Protein AF-A0A6G3WWF1-F1 (afdb_monomer)

pLDDT: mean 97.97, std 1.8, range [83.44, 98.94]

Secondary structure (DSSP, 8-state):
--EEEETTEEEE--EEEEETTEEEEEE-HHHHTT-SEEESSTTPPEEEEEEEEE-SSS-EEEEEE-SS----SEEE-S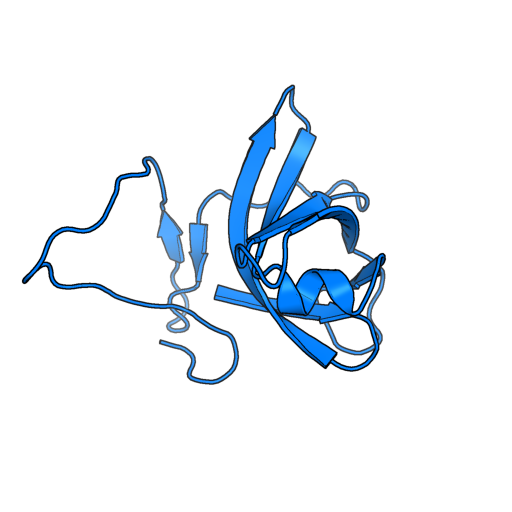SS-EEE--------TT-------TTT--

Organism: NCBI:txid2706086

Sequence (106 aa):
GGAIYGGGSRCSAAFNVTKGGARYFVTAGHCTNLSANWSASSGGSVVGVREGTSFPTNDYGIVRYTDGSSPAGTVDLYNGSTQDISSAANAVVGQAIKKSGSTTKV

Solvent-accessible surface area (backbone atoms only — not comparable to full-atom values): 6128 Å² total; per-residue (Å²): 17,53,48,33,24,33,68,93,42,81,50,41,38,57,44,51,46,75,59,96,91,44,47,31,36,34,31,43,5,71,57,43,70,55,30,56,52,30,10,71,41,87,93,46,68,64,39,26,39,53,78,46,64,36,61,82,94,47,66,37,18,35,29,35,53,70,64,80,70,81,79,68,50,46,33,50,47,71,74,92,52,66,44,81,61,89,79,86,80,85,88,59,93,90,62,87,82,87,71,43,32,62,84,83,52,63

InterPro domains:
  IPR001316 Peptidase S1A, streptogrisin [PR00861] (24-38)
  IPR001316 Peptidase S1A, streptogrisin [PR00861] (85-105)
  IPR009003 Peptidase S1, PA clan [SSF50494] (5-104)

Mean predicted aligned error: 2.1 Å

Radius of gyration: 13.72 Å; Cα contacts (8 Å, |Δi|>4): 225; chains: 1; bounding box: 40×31×32 Å

Foldseek 3Di:
DAWKDFLNDIWFFAWWDDDPRWIKTKGWQVVLVNHQFIDRDRVDDTQWGWPDHDPDVGTMTMTTGDPPDDDAGWDQQLPPDTHHDDDDDDDDPPDDDDDAIDPVND

Structure (mmCIF, N/CA/C/O backbone):
data_AF-A0A6G3WWF1-F1
#
_entry.id   AF-A0A6G3WWF1-F1
#
loop_
_atom_site.group_PDB
_atom_site.id
_atom_site.type_symbol
_atom_site.label_atom_id
_atom_site.label_alt_id
_atom_site.label_comp_id
_atom_site.label_asym_id
_atom_site.label_entity_id
_atom_site.label_seq_id
_atom_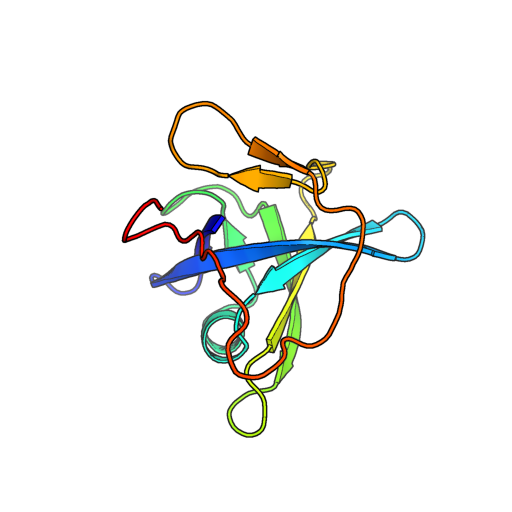site.pdbx_PDB_ins_code
_atom_site.Cartn_x
_atom_site.Cartn_y
_atom_site.Cartn_z
_atom_site.occupancy
_atom_site.B_iso_or_equiv
_atom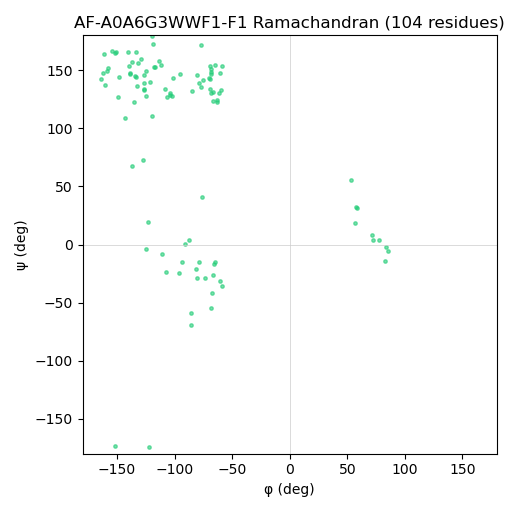_site.auth_seq_id
_atom_site.auth_comp_id
_atom_site.auth_asym_id
_atom_site.auth_atom_id
_atom_site.pdbx_PDB_model_num
ATOM 1 N N . GLY A 1 1 ? -1.718 4.614 4.006 1.00 92.75 1 GLY A N 1
ATOM 2 C CA . GLY A 1 1 ? -1.827 6.076 4.167 1.00 92.75 1 GLY A CA 1
ATOM 3 C C . GLY A 1 1 ? -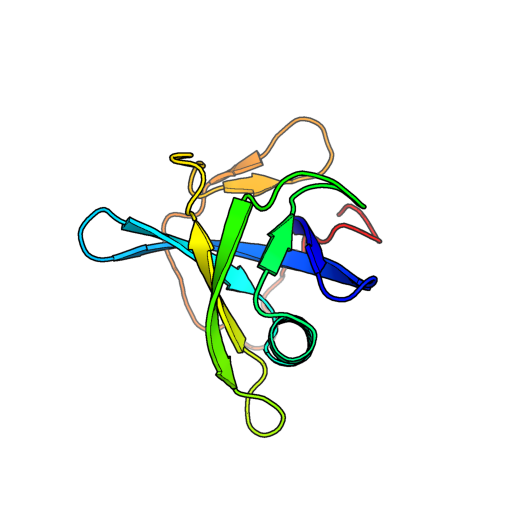0.609 6.855 3.701 1.00 92.75 1 GLY A C 1
ATOM 4 O O . GLY A 1 1 ? -0.783 7.897 3.076 1.00 92.75 1 GLY A O 1
ATOM 5 N N . GLY A 1 2 ? 0.606 6.376 3.999 1.00 97.88 2 GLY A N 1
ATOM 6 C CA . GLY A 1 2 ? 1.856 7.090 3.718 1.00 97.88 2 GLY A CA 1
ATOM 7 C C . GLY A 1 2 ? 2.095 7.427 2.242 1.00 97.88 2 GLY A C 1
ATOM 8 O O . GLY A 1 2 ? 1.587 6.751 1.344 1.00 97.88 2 GLY A O 1
ATOM 9 N N . ALA A 1 3 ? 2.873 8.487 2.009 1.00 98.50 3 ALA A N 1
ATOM 10 C CA . ALA A 1 3 ? 3.223 8.954 0.672 1.00 98.50 3 ALA A CA 1
ATOM 11 C C . ALA A 1 3 ? 4.165 7.975 -0.040 1.00 98.50 3 ALA A C 1
ATOM 13 O O . ALA A 1 3 ? 5.083 7.426 0.564 1.00 98.50 3 ALA A O 1
ATOM 14 N N . ILE A 1 4 ? 3.950 7.819 -1.342 1.00 98.81 4 ILE A N 1
ATOM 15 C CA . ILE A 1 4 ? 4.845 7.118 -2.262 1.00 98.81 4 ILE A CA 1
ATOM 16 C C . ILE A 1 4 ? 5.021 7.986 -3.509 1.00 98.81 4 ILE A C 1
ATOM 18 O O . ILE A 1 4 ? 4.085 8.672 -3.926 1.00 98.81 4 ILE A O 1
ATOM 22 N N . TYR A 1 5 ? 6.210 7.976 -4.096 1.00 98.81 5 TYR A N 1
ATOM 23 C CA . TYR A 1 5 ? 6.573 8.841 -5.214 1.00 98.81 5 TYR A CA 1
ATOM 24 C C . TYR A 1 5 ? 7.108 8.013 -6.376 1.00 98.81 5 TYR A C 1
ATOM 26 O O . TYR A 1 5 ? 7.962 7.153 -6.175 1.00 98.81 5 TYR A O 1
ATOM 34 N N . GLY A 1 6 ? 6.624 8.289 -7.584 1.00 98.44 6 GLY A N 1
ATOM 35 C CA . GLY A 1 6 ? 7.014 7.591 -8.808 1.00 98.44 6 GLY A CA 1
ATOM 36 C C . GLY A 1 6 ? 6.590 8.393 -10.036 1.00 98.44 6 GLY A C 1
ATOM 37 O O . GLY A 1 6 ? 5.550 9.049 -10.020 1.00 98.44 6 GLY A O 1
ATOM 38 N N . GLY A 1 7 ? 7.414 8.402 -11.089 1.00 96.44 7 GLY A N 1
ATOM 39 C CA . GLY A 1 7 ? 7.105 9.137 -12.328 1.00 96.44 7 GLY A CA 1
ATOM 40 C C . GLY A 1 7 ? 6.886 10.643 -12.116 1.00 96.44 7 GLY A C 1
ATOM 41 O O . GLY A 1 7 ? 6.040 11.242 -12.770 1.00 96.44 7 GLY A O 1
ATOM 42 N N . GLY A 1 8 ? 7.574 11.242 -11.135 1.00 96.06 8 GLY A N 1
ATOM 43 C CA . GLY A 1 8 ? 7.402 12.653 -10.762 1.00 96.06 8 GLY A CA 1
ATOM 44 C C . GLY A 1 8 ? 6.094 12.979 -10.025 1.00 96.06 8 GLY A C 1
ATOM 45 O O . GLY A 1 8 ? 5.844 14.141 -9.724 1.00 96.06 8 GLY A O 1
ATOM 46 N N . SER A 1 9 ? 5.270 11.976 -9.709 1.00 97.88 9 SER A N 1
ATOM 47 C CA . SER A 1 9 ? 3.972 12.140 -9.049 1.00 97.88 9 SER A CA 1
ATOM 48 C C . SER A 1 9 ? 3.974 11.570 -7.633 1.00 97.88 9 SER A C 1
ATOM 50 O O . SER A 1 9 ? 4.736 10.656 -7.312 1.00 97.88 9 SER A O 1
ATOM 52 N N . ARG A 1 10 ? 3.086 12.098 -6.784 1.00 98.56 10 ARG A N 1
ATOM 53 C CA . ARG A 1 10 ? 2.836 11.594 -5.430 1.00 98.56 10 ARG A CA 1
ATOM 54 C C . ARG A 1 10 ? 1.527 10.815 -5.390 1.00 98.56 10 ARG A C 1
ATOM 56 O O . ARG A 1 10 ? 0.479 11.346 -5.740 1.00 98.56 10 ARG A O 1
ATOM 63 N N . CYS A 1 11 ? 1.594 9.604 -4.860 1.00 98.69 11 CYS A N 1
ATOM 64 C CA . CYS A 1 11 ? 0.455 8.767 -4.510 1.00 98.69 11 CYS A CA 1
ATOM 65 C C . CYS A 1 11 ? 0.502 8.402 -3.019 1.00 98.69 11 CYS A C 1
ATOM 67 O O . CYS A 1 11 ? 1.322 8.921 -2.257 1.00 98.69 11 CYS A O 1
ATOM 69 N N . SER A 1 12 ? -0.409 7.536 -2.573 1.00 98.81 12 SER A N 1
ATOM 70 C CA . SER A 1 12 ? -0.372 6.968 -1.221 1.00 98.81 12 SER A CA 1
ATOM 71 C C . SER A 1 12 ? -0.421 5.443 -1.283 1.00 98.81 12 SER A C 1
ATOM 73 O O . SER A 1 12 ? -1.175 4.878 -2.077 1.00 98.81 12 SER A O 1
ATOM 75 N N . ALA A 1 13 ? 0.362 4.767 -0.447 1.00 98.69 13 ALA A N 1
ATOM 76 C CA . ALA A 1 13 ? 0.210 3.329 -0.239 1.00 98.69 13 ALA A CA 1
ATOM 77 C C . ALA A 1 13 ? -1.098 3.056 0.522 1.00 98.69 13 ALA A C 1
ATOM 79 O O . ALA A 1 13 ? -1.460 3.832 1.411 1.00 98.69 13 ALA A O 1
ATOM 80 N N . ALA A 1 14 ? -1.799 1.968 0.203 1.00 98.75 14 ALA A N 1
ATOM 81 C CA . ALA A 1 14 ? -2.991 1.549 0.937 1.00 98.75 14 ALA A CA 1
ATOM 82 C C . ALA A 1 14 ? -2.594 0.694 2.149 1.00 98.75 14 ALA A C 1
ATOM 84 O O . ALA A 1 14 ? -2.660 1.185 3.277 1.00 98.75 14 ALA A O 1
ATOM 85 N N . PHE A 1 15 ? -2.097 -0.522 1.902 1.00 98.88 15 PHE A N 1
ATOM 86 C CA . PHE A 1 15 ? -1.710 -1.489 2.933 1.00 98.88 15 PHE A CA 1
ATOM 87 C C . PHE A 1 15 ? -0.407 -2.198 2.575 1.00 98.88 15 PHE A C 1
ATOM 89 O O . PHE A 1 15 ? -0.156 -2.480 1.400 1.00 98.88 15 PHE A O 1
ATOM 96 N N . ASN A 1 16 ? 0.374 -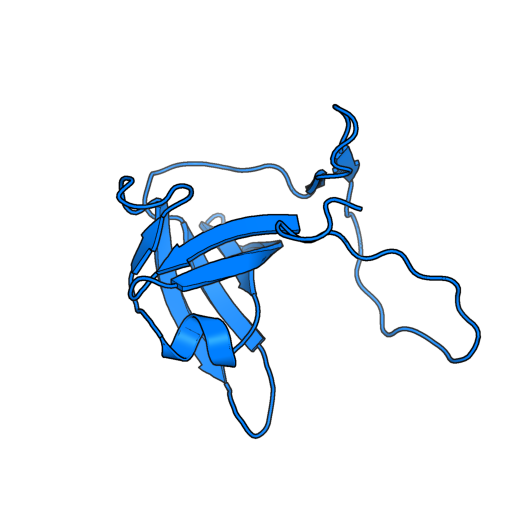2.543 3.599 1.00 98.75 16 ASN A N 1
ATOM 97 C CA . ASN A 1 16 ? 1.448 -3.521 3.469 1.00 98.75 16 ASN A CA 1
ATOM 98 C C . ASN A 1 16 ? 0.854 -4.931 3.441 1.00 98.75 16 ASN A C 1
ATOM 100 O O . ASN A 1 16 ? -0.019 -5.258 4.241 1.00 98.75 16 ASN A O 1
ATOM 104 N N . VAL A 1 17 ? 1.339 -5.768 2.529 1.00 98.75 17 VAL A N 1
ATOM 105 C CA . VAL A 1 17 ? 0.912 -7.162 2.361 1.00 98.75 17 VAL A CA 1
ATOM 106 C C . VAL A 1 17 ? 2.137 -8.070 2.235 1.00 98.75 17 VAL A C 1
ATOM 108 O O . VAL A 1 17 ? 3.267 -7.606 2.068 1.00 98.75 17 VAL A O 1
ATOM 111 N N . THR A 1 18 ? 1.944 -9.379 2.365 1.00 98.19 18 THR A N 1
ATOM 112 C CA . THR A 1 18 ? 3.040 -10.354 2.320 1.00 98.19 18 THR A CA 1
ATOM 113 C C . THR A 1 18 ? 2.653 -11.590 1.524 1.00 98.19 18 THR A C 1
ATOM 115 O O . THR A 1 18 ? 1.493 -12.003 1.526 1.00 98.19 18 THR A O 1
ATOM 118 N N . LYS A 1 19 ? 3.634 -12.185 0.845 1.00 97.12 19 LYS A N 1
ATOM 119 C CA . LYS A 1 19 ? 3.511 -13.473 0.157 1.00 97.12 19 LYS A CA 1
ATOM 120 C C . LYS A 1 19 ? 4.864 -14.175 0.185 1.00 97.12 19 LYS A C 1
ATOM 122 O O . LYS A 1 19 ? 5.862 -13.594 -0.225 1.00 97.12 19 LYS A O 1
ATOM 127 N N . GLY A 1 20 ? 4.902 -15.420 0.663 1.00 95.88 20 GLY A N 1
ATOM 128 C CA . GLY A 1 20 ? 6.132 -16.226 0.668 1.00 95.88 20 GLY A CA 1
ATOM 129 C C . GLY A 1 20 ? 7.307 -15.580 1.417 1.00 95.88 20 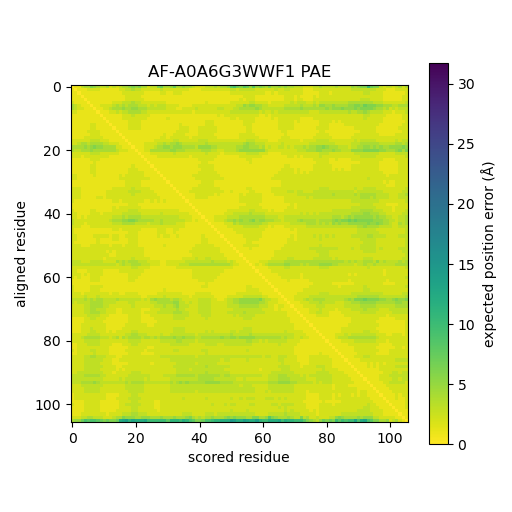GLY A C 1
ATOM 130 O O . GLY A 1 20 ? 8.447 -15.732 1.001 1.00 95.88 20 GLY A O 1
ATOM 131 N N . GLY A 1 21 ? 7.031 -14.804 2.472 1.00 94.81 21 GLY A N 1
ATOM 132 C CA . GLY A 1 21 ? 8.045 -14.076 3.247 1.00 94.81 21 GLY A CA 1
ATOM 133 C C . GLY A 1 21 ? 8.479 -12.728 2.654 1.00 94.81 21 GLY A C 1
ATOM 134 O O . GLY A 1 21 ? 9.054 -11.917 3.376 1.00 94.81 21 GLY A O 1
ATOM 135 N N . ALA A 1 22 ? 8.160 -12.444 1.388 1.00 97.88 22 ALA A N 1
ATOM 136 C CA . ALA A 1 22 ? 8.422 -11.149 0.768 1.00 97.88 22 ALA A CA 1
ATOM 137 C C . ALA A 1 22 ? 7.354 -10.110 1.148 1.00 97.88 22 ALA A C 1
ATOM 139 O O . ALA A 1 22 ? 6.172 -10.433 1.303 1.00 97.88 22 ALA A O 1
ATOM 140 N N . ARG A 1 23 ? 7.775 -8.847 1.276 1.00 98.56 23 ARG A N 1
ATOM 141 C CA . ARG A 1 23 ? 6.914 -7.710 1.622 1.00 98.56 23 ARG A CA 1
ATOM 142 C C . ARG A 1 23 ? 6.552 -6.896 0.389 1.00 98.56 23 ARG A C 1
ATOM 144 O O . ARG A 1 23 ? 7.376 -6.655 -0.492 1.00 98.56 23 ARG A O 1
ATOM 151 N N . TYR A 1 24 ? 5.321 -6.412 0.385 1.00 98.88 24 TYR A N 1
ATOM 152 C CA . TYR A 1 24 ? 4.751 -5.602 -0.679 1.00 98.88 24 TYR A CA 1
ATOM 153 C C . TYR A 1 24 ? 3.897 -4.498 -0.076 1.00 98.88 24 TYR A C 1
ATOM 155 O O . TYR A 1 24 ? 3.471 -4.594 1.075 1.00 98.88 24 TYR A O 1
ATOM 163 N N . PHE A 1 25 ? 3.551 -3.514 -0.890 1.00 98.88 25 PHE A N 1
ATOM 164 C CA . PHE A 1 25 ? 2.402 -2.665 -0.629 1.00 98.88 25 PHE A CA 1
ATOM 165 C C . PHE A 1 25 ? 1.469 -2.648 -1.834 1.00 98.88 25 PHE A C 1
ATOM 167 O O . PHE A 1 25 ? 1.901 -2.707 -2.988 1.00 98.88 25 PHE A O 1
ATOM 174 N N . VAL A 1 26 ? 0.172 -2.561 -1.556 1.00 98.88 26 VAL A N 1
ATOM 175 C CA . VAL A 1 26 ? -0.850 -2.312 -2.576 1.00 98.88 26 VAL A CA 1
ATOM 176 C C . VAL A 1 26 ? -1.178 -0.826 -2.635 1.00 98.88 26 VAL A C 1
ATOM 178 O O . VAL A 1 26 ? -1.123 -0.107 -1.633 1.00 98.88 26 VAL A O 1
ATOM 181 N N . THR A 1 27 ? -1.502 -0.345 -3.826 1.00 98.88 27 THR A N 1
ATOM 182 C CA . THR A 1 27 ? -1.911 1.039 -4.091 1.00 98.88 27 THR A CA 1
ATOM 183 C C . THR A 1 27 ? -2.835 1.065 -5.314 1.00 98.88 27 THR A C 1
ATOM 185 O O . THR A 1 27 ? -3.226 0.012 -5.814 1.00 98.88 27 THR A O 1
ATOM 188 N N . ALA A 1 28 ? -3.209 2.250 -5.787 1.00 98.81 28 ALA A N 1
ATOM 189 C CA . ALA A 1 28 ? -4.050 2.413 -6.962 1.00 98.81 28 ALA A CA 1
ATOM 190 C C . ALA A 1 28 ? -3.328 1.989 -8.260 1.00 98.81 28 ALA A C 1
ATOM 192 O O . ALA A 1 28 ? -2.110 2.152 -8.424 1.00 98.81 28 ALA A O 1
ATOM 193 N N . GLY A 1 29 ? -4.092 1.457 -9.209 1.00 98.81 29 GLY A N 1
ATOM 194 C CA . GLY A 1 29 ? -3.618 1.054 -10.533 1.00 98.81 29 GLY A CA 1
ATOM 195 C C . GLY A 1 29 ? -3.206 2.261 -11.371 1.00 98.81 29 GLY A C 1
ATOM 196 O O . GLY A 1 29 ? -2.129 2.269 -11.968 1.00 98.81 29 GLY A O 1
ATOM 197 N N . HIS A 1 30 ? -3.988 3.344 -11.331 1.00 98.62 30 HIS A N 1
ATOM 198 C CA . HIS A 1 30 ? -3.628 4.580 -12.033 1.00 98.62 30 HIS A CA 1
ATOM 199 C C . HIS A 1 30 ? -2.293 5.161 -11.540 1.00 98.62 30 HIS A C 1
ATOM 201 O O . HIS A 1 30 ? -1.548 5.725 -12.334 1.00 98.62 30 HIS A O 1
ATOM 207 N N . CYS A 1 31 ? -1.954 4.966 -10.259 1.00 98.75 31 CYS A N 1
ATOM 208 C CA . CYS A 1 31 ? -0.650 5.324 -9.705 1.00 98.75 31 CYS A CA 1
ATOM 209 C C . CYS A 1 31 ? 0.457 4.429 -10.265 1.00 98.75 31 CYS A C 1
ATOM 211 O O . CYS A 1 31 ? 1.431 4.923 -10.825 1.00 98.75 31 CYS A O 1
ATOM 213 N N . THR A 1 32 ? 0.311 3.107 -10.152 1.00 98.75 32 THR A N 1
ATOM 214 C CA . THR A 1 32 ? 1.319 2.138 -10.632 1.00 98.75 32 THR A CA 1
ATOM 215 C C . THR A 1 32 ? 1.500 2.130 -12.151 1.00 98.75 32 THR A C 1
ATOM 217 O O . THR A 1 32 ? 2.547 1.701 -12.634 1.00 98.75 32 THR A O 1
ATOM 220 N N . ASN A 1 33 ? 0.570 2.682 -12.930 1.00 98.44 33 ASN A N 1
ATOM 221 C CA . ASN A 1 33 ? 0.787 2.954 -14.353 1.00 98.44 33 ASN A CA 1
ATOM 222 C C . ASN A 1 33 ? 1.841 4.043 -14.617 1.00 98.44 33 ASN A C 1
ATOM 224 O O . ASN A 1 33 ? 2.488 3.998 -15.661 1.00 98.44 33 ASN A O 1
ATOM 228 N N . LEU A 1 34 ? 2.061 4.972 -13.681 1.00 98.25 34 LEU A N 1
ATOM 229 C CA . LEU A 1 34 ? 2.996 6.091 -13.853 1.00 98.25 34 LEU A CA 1
ATOM 230 C C . LEU A 1 34 ? 4.465 5.670 -13.765 1.00 98.25 34 LEU A C 1
ATOM 232 O O . LEU A 1 34 ? 5.333 6.331 -14.332 1.00 98.25 34 LEU A O 1
ATOM 236 N N . SER A 1 35 ? 4.778 4.615 -13.005 1.00 98.50 35 SER A N 1
ATOM 237 C CA . SER A 1 35 ? 6.168 4.218 -12.788 1.00 98.50 35 SER A CA 1
ATOM 238 C C . SER A 1 35 ? 6.347 2.773 -12.348 1.00 98.50 35 SER A C 1
ATOM 240 O O . SER A 1 35 ? 5.526 2.203 -11.625 1.00 98.50 35 SER A O 1
ATOM 242 N N . ALA A 1 36 ? 7.490 2.210 -12.740 1.00 98.69 36 ALA A N 1
ATOM 243 C CA . ALA A 1 36 ? 7.992 0.957 -12.195 1.00 98.69 36 ALA A CA 1
ATOM 244 C C . ALA A 1 36 ? 8.699 1.149 -10.843 1.00 98.69 36 ALA A C 1
ATOM 246 O O . ALA A 1 36 ? 8.671 0.230 -10.034 1.00 98.69 36 ALA A O 1
ATOM 247 N N . ASN A 1 37 ? 9.291 2.319 -10.581 1.00 98.69 37 ASN A N 1
ATOM 248 C CA . ASN A 1 37 ? 10.115 2.574 -9.398 1.00 98.69 37 ASN A CA 1
ATOM 249 C C . ASN A 1 37 ? 9.388 3.499 -8.421 1.00 98.69 37 ASN A C 1
ATOM 251 O O . ASN A 1 37 ? 8.859 4.535 -8.831 1.00 98.69 37 ASN A O 1
ATOM 255 N N . TRP A 1 38 ? 9.402 3.141 -7.138 1.00 98.81 38 TRP A N 1
ATOM 256 C CA . TRP A 1 38 ? 8.718 3.886 -6.085 1.00 98.81 38 TRP A CA 1
ATOM 257 C C . TRP A 1 38 ? 9.658 4.238 -4.937 1.00 98.81 38 TRP A C 1
ATOM 259 O O . TRP A 1 38 ? 10.377 3.376 -4.435 1.00 98.81 38 TRP A O 1
ATOM 269 N N . SER A 1 39 ? 9.597 5.491 -4.493 1.00 98.75 39 SER A N 1
ATOM 270 C CA . SER A 1 39 ? 10.361 6.040 -3.366 1.00 98.75 39 SER A CA 1
ATOM 271 C C . SER A 1 39 ? 9.419 6.511 -2.253 1.00 98.75 39 SER A C 1
ATOM 273 O O . SER A 1 39 ? 8.284 6.910 -2.519 1.00 98.75 39 SER A O 1
ATOM 275 N N . ALA A 1 40 ? 9.877 6.506 -0.998 1.00 97.88 40 ALA A N 1
ATOM 276 C CA . ALA A 1 40 ? 9.095 7.010 0.144 1.00 97.88 40 ALA A CA 1
ATOM 277 C C . ALA A 1 40 ? 9.095 8.551 0.259 1.00 97.88 40 ALA A C 1
ATOM 279 O O . ALA A 1 40 ? 8.266 9.139 0.953 1.00 97.88 40 ALA A O 1
ATOM 280 N N . SER A 1 41 ? 10.008 9.221 -0.445 1.00 97.38 41 SER A N 1
ATOM 281 C CA . SER A 1 41 ? 10.126 10.679 -0.514 1.00 97.38 41 SER A CA 1
ATOM 282 C C . SER A 1 41 ? 10.379 11.139 -1.951 1.00 97.38 41 SER A C 1
ATOM 284 O O . SER A 1 41 ? 10.863 10.378 -2.793 1.00 97.38 41 SER A O 1
ATOM 286 N N . SER A 1 42 ? 10.042 12.398 -2.244 1.00 96.81 42 SER A N 1
ATOM 287 C CA . SER A 1 42 ? 10.313 13.003 -3.551 1.00 96.81 42 SER A CA 1
ATOM 288 C C . SER A 1 42 ? 11.821 13.062 -3.803 1.00 96.81 42 SER A C 1
ATOM 290 O O . SER A 1 42 ? 12.546 13.652 -3.007 1.00 96.81 42 SER A O 1
ATOM 292 N N . GLY A 1 43 ? 12.290 12.449 -4.894 1.00 94.56 43 GLY A N 1
ATOM 293 C CA . GLY A 1 43 ? 13.721 12.351 -5.218 1.00 94.56 43 GLY A CA 1
ATOM 294 C C . GLY A 1 43 ? 14.522 11.401 -4.316 1.00 94.56 43 GLY A C 1
ATOM 295 O O . GLY A 1 43 ? 15.746 11.379 -4.401 1.00 94.56 43 GLY A O 1
ATOM 296 N N . GLY A 1 44 ? 13.856 10.631 -3.449 1.00 97.50 44 GLY A N 1
ATOM 297 C CA . GLY A 1 44 ? 14.503 9.659 -2.570 1.00 97.50 44 GLY A CA 1
ATOM 298 C C . GLY A 1 44 ? 14.908 8.367 -3.279 1.00 97.50 44 GLY A C 1
ATOM 299 O O . GLY A 1 44 ? 14.505 8.102 -4.416 1.00 97.50 44 GLY A O 1
ATOM 300 N N . SER A 1 45 ? 15.660 7.524 -2.569 1.00 98.31 45 SER A N 1
ATOM 301 C CA . SER A 1 45 ? 16.014 6.180 -3.028 1.00 98.31 45 SER A CA 1
ATOM 302 C C . SER A 1 45 ? 14.776 5.313 -3.262 1.00 98.31 45 SER A C 1
ATOM 304 O O . SER A 1 45 ? 13.761 5.440 -2.572 1.00 98.31 45 SER A O 1
ATOM 306 N N . VAL A 1 46 ? 14.878 4.416 -4.243 1.00 98.69 46 VAL A N 1
ATOM 307 C CA . VAL A 1 46 ? 13.819 3.455 -4.559 1.00 98.69 46 VAL A CA 1
ATOM 308 C C . VAL A 1 46 ? 13.671 2.478 -3.394 1.00 98.69 46 VAL A C 1
ATOM 310 O O . VAL A 1 46 ? 14.634 1.815 -3.017 1.00 98.69 46 VAL A O 1
ATOM 313 N N . VAL A 1 47 ? 12.461 2.389 -2.846 1.00 98.75 47 VAL A N 1
ATOM 314 C CA . VAL A 1 47 ? 12.090 1.441 -1.782 1.00 98.75 47 VAL A CA 1
ATOM 315 C C . VAL A 1 47 ? 11.429 0.185 -2.346 1.00 98.75 47 VAL A C 1
ATOM 317 O O . VAL A 1 47 ? 11.481 -0.883 -1.739 1.00 98.75 47 VAL A O 1
ATOM 320 N N . GLY A 1 48 ? 10.826 0.285 -3.532 1.00 98.69 48 GLY A N 1
ATOM 321 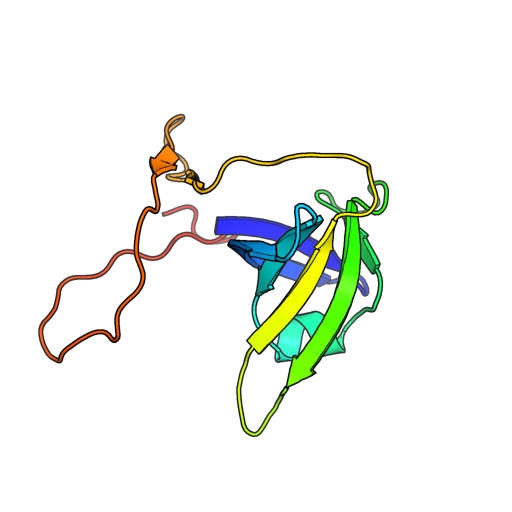C CA . GLY A 1 48 ? 10.170 -0.847 -4.165 1.00 98.69 48 GLY A CA 1
ATOM 322 C C . GLY A 1 48 ? 9.932 -0.693 -5.660 1.00 98.69 48 GLY A C 1
ATOM 323 O O . GLY A 1 48 ? 9.971 0.408 -6.217 1.00 98.69 48 GLY A O 1
ATOM 324 N N . VAL A 1 49 ? 9.652 -1.827 -6.297 1.00 98.81 49 VAL A N 1
ATOM 325 C CA . VAL A 1 49 ? 9.397 -1.943 -7.737 1.00 98.81 49 VAL A CA 1
ATOM 326 C C . VAL A 1 49 ? 8.022 -2.543 -8.009 1.00 98.81 49 VAL A C 1
ATOM 328 O O . VAL A 1 49 ? 7.573 -3.455 -7.314 1.00 98.81 49 VAL A O 1
ATOM 331 N N . ARG A 1 50 ? 7.320 -2.017 -9.010 1.00 98.88 50 ARG A N 1
ATOM 332 C CA . ARG A 1 50 ? 5.998 -2.501 -9.420 1.00 98.88 50 ARG A CA 1
ATOM 333 C C . ARG A 1 50 ? 6.082 -3.954 -9.885 1.00 98.88 50 ARG A C 1
ATOM 335 O O . ARG A 1 50 ? 6.863 -4.262 -10.779 1.00 98.88 50 ARG A O 1
ATOM 342 N N . GLU A 1 51 ? 5.204 -4.803 -9.361 1.00 98.81 51 GLU A N 1
ATOM 343 C CA . GLU A 1 51 ? 5.015 -6.178 -9.849 1.00 98.81 51 GLU A CA 1
ATOM 344 C C . GLU A 1 51 ? 3.711 -6.376 -10.618 1.00 98.81 51 GLU A C 1
ATOM 346 O O . GLU A 1 51 ? 3.618 -7.267 -11.456 1.00 98.81 51 GLU A O 1
ATOM 351 N N . GLY A 1 52 ? 2.707 -5.536 -10.376 1.00 98.69 52 GLY A N 1
ATOM 352 C CA . GLY A 1 52 ? 1.433 -5.632 -11.074 1.00 98.69 52 GLY A CA 1
ATOM 353 C C . GLY A 1 52 ? 0.669 -4.320 -11.056 1.00 98.69 52 GLY A C 1
ATOM 354 O O . GLY A 1 52 ? 0.811 -3.512 -10.138 1.00 98.69 52 GLY A O 1
ATOM 355 N N . THR A 1 53 ? -0.141 -4.119 -12.088 1.00 98.81 53 THR A N 1
ATOM 356 C CA . THR A 1 53 ? -1.056 -2.986 -12.233 1.00 98.81 53 THR A CA 1
ATOM 357 C C . THR A 1 53 ? -2.283 -3.434 -13.019 1.00 98.81 53 THR A C 1
ATOM 359 O O . THR A 1 53 ? -2.172 -4.262 -13.924 1.00 98.81 53 THR A O 1
ATOM 362 N N . SER A 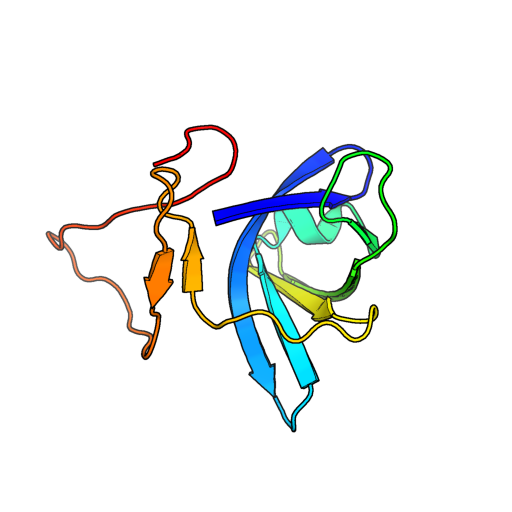1 54 ? -3.452 -2.905 -12.672 1.00 98.75 54 SER A N 1
ATOM 363 C CA . SER A 1 54 ? -4.683 -3.053 -13.440 1.00 98.75 54 SER A CA 1
ATOM 364 C C . SER A 1 54 ? -5.478 -1.753 -13.367 1.00 98.75 54 SER A C 1
ATOM 366 O O . SER A 1 54 ? -6.044 -1.442 -12.322 1.00 98.75 54 SER A O 1
ATOM 368 N N . PHE A 1 55 ? -5.535 -1.033 -14.489 1.00 98.56 55 PHE A N 1
ATOM 369 C CA . PHE A 1 55 ? -6.310 0.194 -14.708 1.00 98.56 55 PHE A CA 1
ATOM 370 C C . PHE A 1 55 ? -6.494 0.412 -16.223 1.00 98.56 55 PHE A C 1
ATOM 372 O O . PHE A 1 55 ? -5.519 0.194 -16.948 1.00 98.56 55 PHE A O 1
ATOM 379 N N . PRO A 1 56 ? -7.684 0.806 -16.738 1.00 98.00 56 PRO A N 1
ATOM 380 C CA . PRO A 1 56 ? -8.831 1.396 -16.025 1.00 98.00 56 PRO A CA 1
ATOM 381 C C . PRO A 1 56 ? -9.930 0.436 -15.539 1.00 98.00 56 PRO A C 1
ATOM 383 O O . PRO A 1 56 ? -10.746 0.846 -14.724 1.00 98.00 56 PRO A O 1
ATOM 386 N N . THR A 1 57 ? -9.991 -0.816 -16.008 1.00 98.12 57 THR A N 1
ATOM 387 C CA . THR A 1 57 ? -11.085 -1.744 -15.634 1.00 98.12 57 THR A CA 1
ATOM 388 C C . THR A 1 57 ? -11.170 -1.992 -14.125 1.00 98.12 57 THR A C 1
ATOM 390 O O . THR A 1 57 ? -12.258 -2.105 -13.574 1.00 98.12 57 THR A O 1
ATOM 393 N N . ASN A 1 58 ? -10.015 -2.041 -13.460 1.00 98.75 58 ASN A N 1
ATOM 394 C CA . ASN A 1 58 ? -9.903 -2.015 -12.004 1.00 98.75 58 ASN A CA 1
ATOM 395 C C . ASN A 1 58 ? -9.075 -0.787 -11.596 1.00 98.75 58 ASN A C 1
ATOM 397 O O . ASN A 1 58 ? -8.591 -0.060 -12.457 1.00 98.75 58 ASN A O 1
ATOM 401 N N . ASP A 1 59 ? -8.859 -0.570 -10.300 1.00 98.75 59 ASP A N 1
ATOM 402 C CA . ASP A 1 59 ? -7.904 0.441 -9.836 1.00 98.75 59 ASP A CA 1
ATOM 403 C C . ASP A 1 59 ? -7.063 -0.091 -8.674 1.00 98.75 59 ASP A C 1
ATOM 405 O O . ASP A 1 59 ? -7.179 0.338 -7.527 1.00 98.75 59 ASP A O 1
ATOM 409 N N . TYR A 1 60 ? -6.212 -1.071 -8.981 1.00 98.88 60 TYR A N 1
ATOM 410 C CA . TYR A 1 60 ? -5.235 -1.599 -8.034 1.00 98.88 60 TYR A CA 1
ATOM 411 C C . TYR A 1 60 ? -3.893 -1.885 -8.705 1.00 98.88 60 TYR A C 1
ATOM 413 O O . TYR A 1 60 ? -3.796 -2.196 -9.893 1.00 98.88 60 TYR A O 1
ATOM 421 N N . GLY A 1 61 ? -2.844 -1.831 -7.901 1.00 98.81 61 GLY A N 1
ATOM 422 C CA . GLY A 1 61 ? -1.506 -2.258 -8.256 1.00 98.81 61 GLY A CA 1
ATOM 423 C C . GLY A 1 61 ? -0.744 -2.720 -7.026 1.00 98.81 61 GLY A C 1
ATOM 424 O O . GLY A 1 61 ? -1.142 -2.465 -5.887 1.00 98.81 61 GLY A O 1
ATOM 425 N N . ILE A 1 62 ? 0.356 -3.418 -7.269 1.00 98.94 62 ILE A N 1
ATOM 426 C CA . ILE A 1 62 ? 1.205 -3.992 -6.231 1.00 98.94 62 ILE A CA 1
ATOM 427 C C . ILE A 1 62 ? 2.666 -3.663 -6.518 1.00 98.94 62 ILE A C 1
ATOM 429 O O . ILE A 1 62 ? 3.139 -3.747 -7.656 1.00 98.94 62 ILE A O 1
ATOM 433 N N . VAL A 1 63 ? 3.376 -3.275 -5.465 1.00 98.94 63 VAL A N 1
ATOM 434 C CA . VAL A 1 63 ? 4.792 -2.918 -5.490 1.00 98.94 63 VAL A CA 1
ATOM 435 C C . VAL A 1 63 ? 5.512 -3.787 -4.465 1.00 98.94 63 VAL A C 1
ATOM 437 O O . VAL A 1 63 ? 5.097 -3.856 -3.308 1.00 98.94 63 VAL A O 1
ATOM 440 N N . ARG A 1 64 ? 6.579 -4.466 -4.884 1.00 98.81 64 ARG A N 1
ATOM 441 C CA . ARG A 1 64 ? 7.443 -5.257 -4.004 1.00 98.81 64 ARG A CA 1
ATOM 442 C C . ARG A 1 64 ? 8.494 -4.364 -3.369 1.00 98.81 64 ARG A C 1
ATOM 444 O O . ARG A 1 64 ? 9.167 -3.629 -4.088 1.00 98.81 64 ARG A O 1
ATOM 451 N N . TYR A 1 65 ? 8.677 -4.473 -2.056 1.00 98.81 65 TYR A N 1
ATOM 452 C CA . TYR A 1 65 ? 9.810 -3.844 -1.380 1.00 98.81 65 TYR A CA 1
ATOM 453 C C . TYR A 1 65 ? 11.120 -4.509 -1.819 1.00 98.81 65 TYR A C 1
ATOM 455 O O . TYR A 1 65 ? 11.234 -5.737 -1.843 1.00 98.81 65 TYR A O 1
ATOM 463 N N . THR A 1 66 ? 12.109 -3.699 -2.188 1.00 98.56 66 THR A N 1
ATOM 464 C CA . THR A 1 66 ? 13.420 -4.155 -2.690 1.00 98.56 66 THR A CA 1
ATOM 465 C C . THR A 1 66 ? 14.596 -3.586 -1.908 1.00 98.56 66 THR A C 1
ATOM 467 O O . THR A 1 66 ? 15.733 -3.953 -2.174 1.00 98.56 66 THR A O 1
ATOM 470 N N . ASP A 1 67 ? 14.332 -2.711 -0.942 1.00 97.88 67 ASP A N 1
ATOM 471 C CA . ASP A 1 67 ? 15.323 -2.056 -0.082 1.00 97.88 67 ASP A CA 1
ATOM 472 C C . ASP A 1 67 ? 15.687 -2.867 1.176 1.00 97.88 67 ASP A C 1
ATOM 474 O O . ASP A 1 67 ? 16.445 -2.399 2.020 1.00 97.88 67 ASP A O 1
ATOM 478 N N . GLY A 1 68 ? 15.141 -4.079 1.316 1.00 95.50 68 GLY A N 1
ATOM 479 C CA . GLY A 1 68 ? 15.342 -4.936 2.487 1.00 95.50 68 GLY A CA 1
ATOM 480 C C . GLY A 1 68 ? 14.516 -4.531 3.712 1.00 95.50 68 GLY A C 1
ATOM 481 O O . GLY A 1 68 ? 14.645 -5.159 4.764 1.00 95.50 68 GLY A O 1
ATOM 482 N N . SER A 1 69 ? 13.652 -3.518 3.598 1.00 94.94 69 SER A N 1
ATOM 483 C CA . SER A 1 69 ? 12.758 -3.123 4.684 1.00 94.94 69 SER A CA 1
ATOM 484 C C . SER A 1 69 ? 11.682 -4.183 4.959 1.00 94.94 69 SER A C 1
ATOM 486 O O . SER A 1 69 ? 11.250 -4.932 4.080 1.00 94.94 69 SER A O 1
ATOM 488 N N . SER A 1 70 ? 11.227 -4.244 6.214 1.00 96.12 70 SER A N 1
ATOM 489 C CA . SER A 1 70 ? 10.111 -5.098 6.640 1.00 96.12 70 SER A CA 1
ATOM 490 C C . SER A 1 70 ? 9.080 -4.256 7.394 1.00 96.12 70 SER A C 1
ATOM 492 O O . SER A 1 70 ? 9.020 -4.298 8.625 1.00 96.12 70 SER A O 1
ATOM 494 N N . PRO A 1 71 ? 8.314 -3.411 6.681 1.00 97.19 71 PRO A N 1
ATOM 495 C CA . PRO A 1 71 ? 7.401 -2.476 7.319 1.00 97.19 71 PRO A CA 1
ATOM 496 C C . PRO A 1 71 ? 6.229 -3.203 7.992 1.00 97.19 71 PRO A C 1
ATOM 498 O O . PRO A 1 71 ? 5.774 -4.257 7.537 1.00 97.19 71 PRO A O 1
ATOM 501 N N . ALA A 1 72 ? 5.732 -2.616 9.082 1.00 97.62 72 ALA A N 1
ATOM 502 C CA . ALA A 1 72 ? 4.600 -3.147 9.836 1.00 97.62 72 ALA A CA 1
ATOM 503 C C . ALA A 1 72 ? 3.299 -3.130 9.010 1.00 97.62 72 ALA A C 1
ATOM 505 O O . ALA A 1 72 ? 3.127 -2.309 8.107 1.00 97.62 72 ALA A O 1
ATOM 506 N N . GLY A 1 73 ? 2.359 -4.016 9.343 1.00 98.25 73 GLY A N 1
ATOM 507 C CA . GLY A 1 73 ? 1.025 -4.095 8.732 1.00 98.25 73 GLY A CA 1
ATOM 508 C C . GLY A 1 73 ? 0.062 -3.007 9.213 1.00 98.25 73 GLY A C 1
ATOM 509 O O . GLY A 1 73 ? -1.095 -3.300 9.482 1.00 98.25 73 GLY A O 1
ATOM 510 N N . THR A 1 74 ? 0.531 -1.768 9.363 1.00 98.69 74 THR A N 1
ATOM 511 C CA . THR A 1 74 ? -0.237 -0.683 9.982 1.00 98.69 74 THR A CA 1
ATOM 512 C C . THR A 1 74 ? -0.599 0.426 8.992 1.00 98.69 74 THR A C 1
ATOM 514 O O . THR A 1 74 ? 0.034 0.612 7.948 1.00 98.69 74 THR A O 1
ATOM 517 N N . VAL A 1 75 ? -1.639 1.189 9.325 1.00 98.69 75 VAL A N 1
ATOM 518 C CA . VAL A 1 75 ? -2.045 2.418 8.636 1.00 98.69 75 VAL A CA 1
ATOM 519 C C . VAL A 1 75 ? -1.690 3.621 9.505 1.00 98.69 75 VAL A C 1
ATOM 521 O O . VAL A 1 75 ? -2.079 3.695 10.667 1.00 98.69 75 VAL A O 1
ATOM 524 N N . ASP A 1 76 ? -0.971 4.581 8.924 1.00 98.38 76 ASP A N 1
ATOM 525 C CA . ASP A 1 76 ? -0.655 5.862 9.564 1.00 98.38 76 ASP A CA 1
ATOM 526 C C . ASP A 1 76 ? -1.934 6.667 9.853 1.00 98.38 76 ASP A C 1
ATOM 528 O O . ASP A 1 76 ? -2.728 6.915 8.940 1.00 98.38 76 ASP A O 1
ATOM 532 N N . LEU A 1 77 ? -2.134 7.059 11.115 1.00 98.38 77 LEU A N 1
ATOM 533 C CA . LEU A 1 77 ? -3.272 7.870 11.562 1.00 98.38 77 LEU A CA 1
ATOM 534 C C . LEU A 1 77 ? -2.979 9.376 11.524 1.00 98.38 77 LEU A C 1
ATOM 536 O O . LEU A 1 77 ? -3.833 10.171 11.910 1.00 98.38 77 LEU A O 1
ATOM 540 N N . TYR A 1 78 ? -1.774 9.777 11.102 1.00 98.06 78 TYR A N 1
ATOM 541 C CA . TYR A 1 78 ? -1.324 11.167 11.003 1.00 98.06 78 TYR A CA 1
ATOM 542 C C . TYR A 1 78 ? -1.411 11.977 12.310 1.00 98.06 78 TYR A C 1
ATOM 544 O O . TYR A 1 78 ? -1.332 13.203 12.296 1.00 98.06 78 TYR A O 1
ATOM 552 N N . ASN A 1 79 ? -1.512 11.297 13.453 1.00 97.50 79 ASN A N 1
ATOM 553 C CA . ASN A 1 79 ? -1.598 11.885 14.792 1.00 97.50 79 ASN A CA 1
ATOM 554 C C . ASN A 1 79 ? -0.479 11.385 15.729 1.00 97.50 79 ASN A C 1
ATOM 556 O O . ASN A 1 79 ? -0.617 11.439 16.948 1.00 97.50 79 ASN A O 1
ATOM 560 N N . GLY A 1 80 ? 0.607 10.853 15.158 1.00 97.44 80 GLY A N 1
ATOM 561 C CA . GLY A 1 80 ? 1.715 10.236 15.897 1.00 97.44 80 GLY A CA 1
ATOM 562 C C . GLY A 1 80 ? 1.484 8.771 16.286 1.00 97.44 80 GLY A C 1
ATOM 563 O O . GLY A 1 80 ? 2.379 8.156 16.856 1.00 97.44 80 GLY A O 1
ATOM 564 N N . SER A 1 81 ? 0.316 8.201 15.969 1.00 98.06 81 SER A N 1
ATOM 565 C CA . SER A 1 81 ? -0.011 6.784 16.172 1.00 98.06 81 SER A CA 1
ATOM 566 C C . SER A 1 81 ? -0.317 6.071 14.851 1.00 98.06 81 SER A C 1
ATOM 568 O O . SER A 1 81 ? -0.434 6.689 13.792 1.00 98.06 81 SER A O 1
ATOM 570 N N . THR A 1 82 ? -0.468 4.748 14.914 1.00 98.62 82 THR A N 1
ATOM 571 C CA . THR A 1 82 ? -0.861 3.916 13.767 1.00 98.62 82 THR A CA 1
ATOM 572 C C . THR A 1 82 ? -1.992 2.967 14.156 1.00 98.62 82 THR A C 1
ATOM 574 O O . THR A 1 82 ? -2.177 2.672 15.335 1.00 98.62 82 THR A O 1
ATOM 577 N N . GLN A 1 83 ? -2.764 2.518 13.169 1.00 98.69 83 GLN A N 1
ATOM 578 C CA . GLN A 1 83 ? -3.787 1.484 13.319 1.00 98.69 83 GLN A CA 1
ATOM 579 C C . GLN A 1 83 ? -3.254 0.159 12.780 1.00 98.69 83 GLN A C 1
ATOM 581 O O . GLN A 1 83 ? -2.809 0.117 11.634 1.00 98.69 83 GLN A O 1
ATOM 586 N N . ASP A 1 84 ? -3.330 -0.909 13.569 1.00 98.75 84 ASP A N 1
ATOM 587 C CA . ASP A 1 84 ? -2.982 -2.255 13.108 1.00 98.75 84 ASP A CA 1
ATOM 588 C C . ASP A 1 84 ? -4.075 -2.831 12.201 1.00 98.75 84 ASP A C 1
ATOM 590 O O . ASP A 1 84 ? -5.268 -2.613 12.427 1.00 98.75 84 ASP A O 1
ATOM 594 N N . ILE A 1 85 ? -3.674 -3.548 11.151 1.00 98.62 85 ILE A N 1
ATOM 595 C CA . ILE A 1 85 ? -4.588 -4.184 10.199 1.00 98.62 85 ILE A CA 1
ATOM 596 C C . ILE A 1 85 ? -4.346 -5.688 10.211 1.00 98.62 85 ILE A C 1
ATOM 598 O O . ILE A 1 85 ? -3.343 -6.187 9.707 1.00 98.62 85 ILE A O 1
ATOM 602 N N . SER A 1 86 ? -5.323 -6.417 10.744 1.00 98.25 86 SER A N 1
ATOM 603 C CA . SER A 1 86 ? -5.252 -7.867 10.944 1.00 98.25 86 SER A CA 1
ATOM 604 C C . SER A 1 86 ? -6.196 -8.671 10.045 1.00 98.25 86 SER A C 1
ATOM 606 O O . SER A 1 86 ? -6.120 -9.897 10.009 1.00 98.25 86 SER A O 1
ATOM 608 N N . SER A 1 87 ? -7.096 -8.010 9.312 1.00 98.44 87 SER A N 1
ATOM 609 C CA . SER A 1 87 ? -8.067 -8.663 8.427 1.00 98.44 87 SER A CA 1
ATOM 610 C C . SER A 1 87 ? -8.522 -7.740 7.293 1.00 98.44 87 SER A C 1
ATOM 612 O O . SER A 1 87 ? -8.279 -6.533 7.316 1.00 98.44 87 SER A O 1
ATOM 614 N N . ALA A 1 88 ? -9.181 -8.321 6.290 1.00 98.56 88 ALA A N 1
ATOM 615 C CA . ALA A 1 88 ? -9.790 -7.606 5.175 1.00 98.56 88 ALA A CA 1
ATOM 616 C C . ALA A 1 88 ? -11.199 -8.152 4.912 1.00 98.56 88 ALA A C 1
ATOM 618 O O . ALA A 1 88 ? -11.444 -9.349 5.056 1.00 98.56 88 ALA A O 1
ATOM 619 N N . ALA A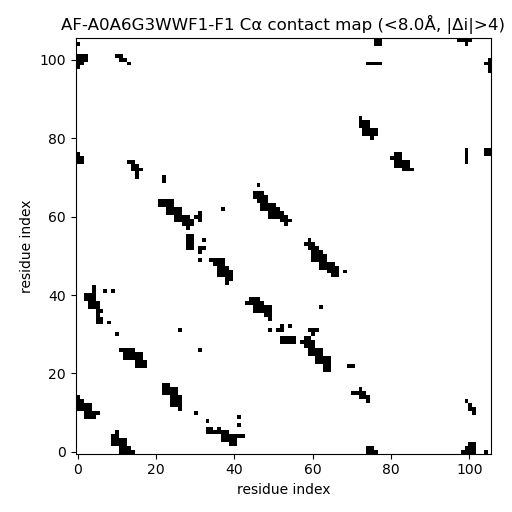 1 89 ? -12.114 -7.273 4.509 1.00 98.50 89 ALA A N 1
ATOM 620 C CA . ALA A 1 89 ? -13.489 -7.607 4.150 1.00 98.50 89 ALA A CA 1
ATOM 621 C C . ALA A 1 89 ? -14.017 -6.606 3.111 1.00 98.50 89 ALA A C 1
ATOM 623 O O . ALA A 1 89 ? -13.436 -5.535 2.917 1.00 98.50 89 ALA A O 1
ATOM 624 N N . ASN A 1 90 ? -15.133 -6.933 2.456 1.00 98.69 90 ASN A N 1
ATOM 625 C CA . ASN A 1 90 ? -15.863 -5.951 1.659 1.00 98.69 90 ASN A CA 1
ATOM 626 C C . ASN A 1 90 ? -16.711 -5.057 2.571 1.00 98.69 90 ASN A C 1
ATOM 628 O O . ASN A 1 90 ? -17.329 -5.537 3.520 1.00 98.69 90 ASN A O 1
ATOM 632 N N . ALA A 1 91 ? -16.734 -3.758 2.273 1.00 98.00 91 ALA A N 1
ATOM 633 C CA . ALA A 1 91 ? -17.582 -2.811 2.983 1.00 98.00 91 ALA A CA 1
ATOM 634 C C . ALA A 1 91 ? -19.067 -3.047 2.664 1.00 98.00 91 ALA A C 1
ATOM 636 O O . ALA A 1 91 ? -19.408 -3.519 1.578 1.00 98.00 91 ALA A O 1
ATOM 637 N N . VAL A 1 92 ? -19.948 -2.665 3.590 1.00 98.31 92 VAL A N 1
ATOM 638 C CA . VAL A 1 92 ? -21.410 -2.737 3.419 1.00 98.31 92 VAL A CA 1
ATOM 639 C C . VAL A 1 92 ? -22.045 -1.346 3.453 1.00 98.31 92 VAL A C 1
ATOM 641 O O . VAL A 1 92 ? -21.513 -0.416 4.062 1.00 98.31 92 VAL A O 1
ATOM 644 N N . VAL A 1 93 ? -23.193 -1.180 2.790 1.00 98.44 93 VAL A N 1
ATOM 645 C CA . VAL A 1 93 ? -23.907 0.107 2.744 1.00 98.44 93 VAL A CA 1
ATOM 646 C C . VAL A 1 93 ? -24.275 0.558 4.160 1.00 98.44 93 VAL A C 1
ATOM 648 O O . VAL A 1 93 ? -24.791 -0.223 4.954 1.00 98.44 93 VAL A O 1
ATOM 651 N N . GLY A 1 94 ? -23.998 1.826 4.473 1.00 98.38 94 GLY A N 1
ATOM 652 C CA . GLY A 1 94 ? -24.232 2.411 5.798 1.00 98.38 94 GLY A CA 1
ATOM 653 C C . GLY A 1 94 ? -23.101 2.186 6.809 1.00 98.38 94 GLY A C 1
ATOM 654 O O . GLY A 1 94 ? -23.143 2.766 7.892 1.00 98.38 94 GLY A O 1
ATOM 655 N N . GLN A 1 95 ? -22.069 1.403 6.475 1.00 98.69 95 GLN A N 1
ATOM 656 C CA . GLN A 1 95 ? -20.906 1.227 7.343 1.00 98.69 95 GLN A CA 1
ATOM 657 C C . GLN A 1 95 ? -20.089 2.522 7.449 1.00 98.69 95 GLN A C 1
ATOM 659 O O . GLN A 1 95 ? -19.696 3.116 6.445 1.00 98.69 95 GLN A O 1
ATOM 664 N N . ALA A 1 96 ? -19.769 2.933 8.677 1.00 98.50 96 ALA A N 1
ATOM 665 C CA . ALA A 1 96 ? -18.819 4.015 8.910 1.00 98.50 96 ALA A CA 1
ATOM 666 C C . ALA A 1 96 ? -17.393 3.579 8.527 1.00 98.50 96 ALA A C 1
ATOM 668 O O . ALA A 1 96 ? -16.933 2.509 8.928 1.00 98.50 96 ALA A O 1
ATOM 669 N N . ILE A 1 97 ? -16.675 4.429 7.789 1.00 98.12 97 ILE A N 1
ATOM 670 C CA . ILE A 1 97 ? -15.313 4.161 7.310 1.00 98.12 97 ILE A CA 1
ATOM 671 C C . ILE A 1 97 ? -14.366 5.322 7.637 1.00 98.12 97 ILE A C 1
ATOM 673 O O . ILE A 1 97 ? -14.790 6.456 7.865 1.00 98.12 97 ILE A O 1
ATOM 677 N N . LYS A 1 98 ? -13.061 5.038 7.648 1.00 98.19 98 LYS A N 1
ATOM 678 C CA . LYS A 1 98 ? -11.976 6.027 7.700 1.00 98.19 98 LYS A CA 1
ATOM 679 C C . LYS A 1 98 ? -11.025 5.795 6.527 1.00 98.19 98 LYS A C 1
ATOM 681 O O . LYS A 1 98 ? -10.857 4.658 6.092 1.00 98.19 98 LYS A O 1
ATOM 686 N N . LYS A 1 99 ? -10.391 6.860 6.027 1.00 98.06 99 LYS A N 1
ATOM 687 C CA . LYS A 1 99 ? -9.430 6.777 4.916 1.00 98.06 99 LYS A CA 1
ATOM 688 C C . LYS A 1 99 ? -8.182 7.606 5.189 1.00 98.06 99 LYS A C 1
ATOM 690 O O . LYS A 1 99 ? -8.279 8.825 5.314 1.00 98.06 99 LYS A O 1
ATOM 695 N N . SER A 1 100 ? -7.024 6.953 5.161 1.00 98.62 100 SER A N 1
ATOM 696 C CA . SER A 1 100 ? -5.729 7.606 5.356 1.00 98.62 100 SER A CA 1
ATOM 697 C C . SER A 1 100 ? -4.960 7.784 4.060 1.00 98.62 100 SER A C 1
ATOM 699 O O . SER A 1 100 ? -4.819 6.852 3.267 1.00 98.62 100 SER A O 1
ATOM 701 N N . GLY A 1 101 ? -4.471 9.005 3.837 1.00 98.19 101 GLY A N 1
ATOM 702 C CA . GLY A 1 101 ? -3.782 9.402 2.613 1.00 98.19 101 GLY A CA 1
ATOM 703 C C . GLY A 1 101 ? -2.960 10.676 2.781 1.00 98.19 101 GLY A C 1
ATOM 704 O O . GLY A 1 101 ? -3.351 11.597 3.502 1.00 98.19 101 GLY A O 1
ATOM 705 N N . SER A 1 102 ? -1.846 10.747 2.054 1.00 98.19 102 SER A N 1
ATOM 706 C CA . SER A 1 102 ? -0.777 11.735 2.258 1.00 98.19 102 SER A CA 1
ATOM 707 C C . SER A 1 102 ? -1.133 13.202 2.004 1.00 98.19 102 SER A C 1
ATOM 709 O O . SER A 1 102 ? -0.384 14.078 2.431 1.00 98.19 102 SER A O 1
ATOM 711 N N . THR A 1 103 ? -2.254 13.491 1.334 1.00 97.75 103 THR A N 1
ATOM 712 C CA . THR A 1 103 ? -2.717 14.874 1.117 1.00 97.75 103 THR A CA 1
ATOM 713 C C . THR A 1 103 ? -3.547 15.383 2.291 1.00 97.75 103 THR A C 1
ATOM 715 O O . THR A 1 103 ? -3.189 16.382 2.902 1.00 97.75 103 THR A O 1
ATOM 718 N N . THR A 1 104 ? -4.658 14.714 2.615 1.00 97.31 104 THR A N 1
ATOM 719 C CA . THR A 1 104 ? -5.587 15.195 3.653 1.00 97.31 104 THR A CA 1
ATOM 720 C C . THR A 1 104 ? -5.137 14.847 5.065 1.00 97.31 104 THR A C 1
ATOM 722 O O . THR A 1 104 ? -5.621 15.476 5.994 1.00 97.31 104 THR A O 1
ATOM 725 N N . LYS A 1 105 ? -4.265 13.838 5.222 1.00 94.31 105 LYS A N 1
ATOM 726 C CA . LYS A 1 105 ? -3.704 13.406 6.511 1.00 94.31 105 LYS A CA 1
ATOM 727 C C . LYS A 1 105 ? -4.769 13.113 7.581 1.00 94.31 105 LYS A C 1
ATOM 729 O O . LYS A 1 105 ? -4.765 13.716 8.648 1.00 94.31 105 LYS A O 1
ATOM 734 N N . VAL A 1 106 ? -5.702 12.216 7.255 1.00 83.44 106 VAL A N 1
ATOM 735 C CA . VAL A 1 106 ? -6.780 11.755 8.163 1.00 83.44 106 VAL A CA 1
ATOM 736 C C . VAL A 1 106 ? -6.794 10.240 8.276 1.00 83.44 106 VAL A C 1
ATOM 738 O O . VAL A 1 106 ? -5.941 9.633 7.598 1.00 83.44 106 VAL A O 1
#

Nearest PDB structures (foldseek):
  1hpg-assembly1_A  TM=1.005E+00  e=6.137E-13  Streptomyces griseus
  1sgd-assembly1_E  TM=9.205E-01  e=8.532E-06  Streptomyces griseus
  5mrs-assembly2_B  TM=9.032E-01  e=1.295E-03  Lysobacter sp. XL1
  3m7u-assembly1_A  TM=8.457E-01  e=5.981E-04  Lysobacter enzymogenes
  5mrt-assembly1_A  TM=8.525E-01  e=2.249E-03  Lysobacter sp. XL1